Protein AF-A0A7V9PMT3-F1 (afdb_monomer_lite)

Sequence (140 aa):
GEARETLTSGTVLVGQFMYGIGRIVLAVAIALIALNAMRAGLLTRFLGILGVVVGLLWVLPFDQFALIRGVWFVALGLLFLHRFPRTAPPAWASGQAEPWPTRQELREGRTGRQADPQPDGPDAPEPEPAGTSRRRRGRP

pLDDT: mean 73.62, std 16.09, range [34.19, 96.25]

Foldseek 3Di:
DVVVVVVVVVVVVVVVVVQLVVLLVQLVVQLVVLVVCLQQQQDDPVLSVLSNVLSVVSNDPDPVCVVSVVVSVVCVVCLVVVVNPDDRRVCVVVVGRPGDDDPVSVVVVVVVVVVPPPPPDDDDDDDDDDDDDDDDDDDD

Structure (mmCIF, N/CA/C/O backbone):
data_AF-A0A7V9PMT3-F1
#
_entry.id   AF-A0A7V9PMT3-F1
#
loop_
_atom_site.group_PDB
_atom_site.id
_atom_site.type_symbol
_atom_site.label_atom_id
_atom_site.label_alt_id
_atom_site.label_comp_id
_atom_site.label_asym_id
_atom_site.label_entity_id
_atom_site.label_seq_id
_atom_site.pdbx_PDB_ins_code
_atom_site.Cartn_x
_atom_site.Cartn_y
_atom_site.Cartn_z
_atom_site.occupancy
_atom_site.B_iso_or_equiv
_atom_site.auth_seq_id
_atom_site.auth_comp_id
_atom_site.auth_asym_id
_atom_site.auth_atom_id
_atom_site.pdbx_PDB_model_num
ATOM 1 N N . GLY A 1 1 ? 24.106 -0.678 -39.647 1.00 61.31 1 GLY A N 1
ATOM 2 C CA . GLY A 1 1 ? 23.753 -1.649 -38.593 1.00 61.31 1 GLY A CA 1
ATOM 3 C C . GLY A 1 1 ? 23.803 -1.008 -37.224 1.00 61.31 1 GLY A C 1
ATOM 4 O O . GLY A 1 1 ? 22.804 -1.030 -36.527 1.00 61.31 1 GLY A O 1
ATOM 5 N N . GLU A 1 2 ? 24.914 -0.353 -36.895 1.00 67.81 2 GLU A N 1
ATOM 6 C CA . GLU A 1 2 ? 25.258 0.089 -35.533 1.00 67.81 2 GLU A CA 1
ATOM 7 C C . GLU A 1 2 ? 24.398 1.235 -34.971 1.00 67.81 2 GLU A C 1
ATOM 9 O O . GLU A 1 2 ? 24.048 1.223 -33.797 1.00 67.81 2 GLU A O 1
ATOM 14 N N . ALA A 1 3 ? 23.974 2.199 -35.801 1.00 69.75 3 ALA A N 1
ATOM 15 C CA . ALA A 1 3 ? 23.168 3.337 -35.333 1.00 69.75 3 ALA A CA 1
ATOM 16 C C . ALA A 1 3 ? 21.781 2.940 -34.787 1.00 69.75 3 ALA A C 1
ATOM 18 O O . ALA A 1 3 ? 21.212 3.648 -33.962 1.00 69.75 3 ALA A O 1
ATOM 19 N N . ARG A 1 4 ? 21.212 1.813 -35.240 1.00 69.94 4 ARG A N 1
ATOM 20 C CA . ARG A 1 4 ? 19.947 1.289 -34.693 1.00 69.94 4 ARG A CA 1
ATOM 21 C C . ARG A 1 4 ? 20.170 0.583 -33.359 1.00 69.94 4 ARG A C 1
ATOM 23 O O . ARG A 1 4 ? 19.342 0.695 -32.467 1.00 69.94 4 ARG A O 1
ATOM 30 N N . GLU A 1 5 ? 21.303 -0.090 -33.218 1.00 72.38 5 GLU A N 1
ATOM 31 C CA . GLU A 1 5 ? 21.669 -0.867 -32.037 1.00 72.38 5 GLU A CA 1
ATOM 32 C C . GLU A 1 5 ? 21.966 0.035 -30.828 1.00 72.38 5 GLU A C 1
ATOM 34 O O . GLU A 1 5 ? 21.516 -0.245 -29.715 1.00 72.38 5 GLU A O 1
ATOM 39 N N . THR A 1 6 ? 22.617 1.182 -31.051 1.00 71.56 6 THR A N 1
ATOM 40 C CA . THR A 1 6 ? 22.844 2.199 -30.009 1.00 71.56 6 THR A CA 1
ATOM 41 C C . THR A 1 6 ? 21.543 2.848 -29.535 1.00 71.56 6 THR A C 1
ATOM 43 O O . THR A 1 6 ? 21.364 3.058 -28.334 1.00 71.56 6 THR A O 1
ATOM 46 N N . LEU A 1 7 ? 20.597 3.100 -30.446 1.00 75.06 7 LEU A N 1
ATOM 47 C CA . LEU A 1 7 ? 19.265 3.605 -30.102 1.00 75.06 7 LEU A CA 1
ATOM 48 C C . LEU A 1 7 ? 18.448 2.573 -29.314 1.00 75.06 7 LEU A C 1
ATOM 50 O O . LEU A 1 7 ? 17.810 2.932 -28.323 1.00 75.06 7 LEU A O 1
ATOM 54 N N . THR A 1 8 ? 18.479 1.294 -29.704 1.00 80.38 8 THR A N 1
ATOM 55 C CA . THR A 1 8 ? 17.783 0.222 -28.975 1.00 80.38 8 THR A CA 1
ATOM 56 C C . THR A 1 8 ? 18.376 0.025 -27.581 1.00 80.38 8 THR A C 1
ATOM 58 O O . THR A 1 8 ? 17.622 -0.011 -26.612 1.00 80.38 8 THR A O 1
ATOM 61 N N . SER A 1 9 ? 19.706 -0.010 -27.455 1.00 79.94 9 SER A N 1
ATOM 62 C CA . SER A 1 9 ? 20.397 -0.125 -26.164 1.00 79.94 9 SER A CA 1
ATOM 63 C C . SER A 1 9 ? 20.076 1.052 -25.232 1.00 79.94 9 SER A C 1
ATOM 65 O O . SER A 1 9 ? 19.671 0.848 -24.085 1.00 79.94 9 SER A O 1
ATOM 67 N N . GLY A 1 10 ? 20.137 2.287 -25.747 1.00 83.50 10 GLY A N 1
ATOM 68 C CA . GLY A 1 10 ? 19.765 3.484 -24.988 1.00 83.50 10 GLY A CA 1
ATOM 69 C C . GLY A 1 10 ? 18.296 3.485 -24.551 1.00 83.50 10 GLY A C 1
ATOM 70 O O . GLY A 1 10 ? 17.991 3.799 -23.402 1.00 83.50 10 GLY A O 1
ATOM 71 N N . THR A 1 11 ? 17.384 3.064 -25.431 1.00 87.56 11 THR A N 1
ATOM 72 C CA . THR A 1 11 ? 15.944 2.976 -25.125 1.00 87.56 11 THR A CA 1
ATOM 73 C C . THR A 1 11 ? 15.656 1.920 -24.058 1.00 87.56 11 THR A C 1
ATOM 75 O O . THR A 1 11 ? 14.880 2.173 -23.136 1.00 87.56 11 THR A O 1
ATOM 78 N N . VAL A 1 12 ? 16.304 0.753 -24.137 1.00 90.25 12 VAL A N 1
ATOM 79 C CA . VAL A 1 12 ? 16.168 -0.316 -23.134 1.00 90.25 12 VAL A CA 1
ATOM 80 C C . VAL A 1 12 ? 16.681 0.153 -21.774 1.00 90.25 12 VAL A C 1
ATOM 82 O O . VAL A 1 12 ? 16.005 -0.053 -20.766 1.00 90.25 12 VAL A O 1
ATOM 85 N N . LEU A 1 13 ? 17.821 0.847 -21.741 1.00 89.06 13 LEU A N 1
ATOM 86 C CA . LEU A 1 13 ? 18.389 1.379 -20.504 1.00 89.06 13 LEU A CA 1
ATOM 87 C C . LEU A 1 13 ? 17.458 2.408 -19.845 1.00 89.06 13 LEU A C 1
ATOM 89 O O . LEU A 1 13 ? 17.171 2.309 -18.650 1.00 89.06 13 LEU A O 1
ATOM 93 N N . VAL A 1 14 ? 16.931 3.360 -20.625 1.00 91.00 14 VAL A N 1
ATOM 94 C CA . VAL A 1 14 ? 15.945 4.341 -20.138 1.00 91.00 14 VAL A CA 1
ATOM 95 C C . VAL A 1 14 ? 14.688 3.636 -19.627 1.00 91.00 14 VAL A C 1
ATOM 97 O O . VAL A 1 14 ? 14.200 3.962 -18.544 1.00 91.00 14 VAL A O 1
ATOM 100 N N . GLY A 1 15 ? 14.194 2.633 -20.358 1.00 93.25 15 GLY A N 1
ATOM 101 C CA . GLY A 1 15 ? 13.045 1.826 -19.952 1.00 93.25 15 GLY A CA 1
ATOM 102 C C . GLY A 1 15 ? 13.271 1.100 -18.625 1.00 93.25 15 GLY A C 1
ATOM 103 O O . GLY A 1 15 ? 12.393 1.109 -17.763 1.00 93.25 15 GLY A O 1
ATOM 104 N N . GLN A 1 16 ? 14.461 0.538 -18.413 1.00 91.69 16 GLN A N 1
ATOM 105 C CA . GLN A 1 16 ? 14.813 -0.151 -17.173 1.00 91.69 16 GLN A CA 1
ATOM 106 C C . GLN A 1 16 ? 14.854 0.801 -15.970 1.00 91.69 16 GLN A C 1
ATOM 108 O O . GLN A 1 16 ? 14.317 0.469 -14.909 1.00 91.69 16 GLN A O 1
ATOM 113 N N . PHE A 1 17 ? 15.433 1.994 -16.126 1.00 92.19 17 PHE A N 1
ATOM 114 C CA . PHE A 1 17 ? 15.426 3.005 -15.065 1.00 92.19 17 PHE A CA 1
ATOM 115 C C . PHE A 1 17 ? 14.016 3.514 -14.770 1.00 92.19 17 PHE A C 1
ATOM 117 O O . PHE A 1 17 ? 13.623 3.579 -13.605 1.00 92.19 17 PHE A O 1
ATOM 124 N N . MET A 1 18 ? 13.235 3.809 -15.811 1.00 94.31 18 MET A N 1
ATOM 125 C CA . MET A 1 18 ? 11.846 4.246 -15.672 1.00 94.31 18 MET A CA 1
ATOM 126 C C . MET A 1 18 ? 11.007 3.194 -14.940 1.00 94.31 18 MET A C 1
ATOM 128 O O . MET A 1 18 ? 10.260 3.519 -14.019 1.00 94.31 18 MET A O 1
ATOM 132 N N . TYR A 1 19 ? 11.176 1.920 -15.301 1.00 91.75 19 TYR A N 1
ATOM 133 C CA . TYR A 1 19 ? 10.510 0.804 -14.641 1.00 91.75 19 TYR A CA 1
ATOM 134 C C . TYR A 1 19 ? 10.922 0.682 -13.168 1.00 91.75 19 TYR A C 1
ATOM 136 O O . TYR A 1 19 ? 10.064 0.549 -12.294 1.00 91.75 19 TYR A O 1
ATOM 144 N N . GLY A 1 20 ? 12.221 0.777 -12.868 1.00 91.19 20 GLY A N 1
ATOM 145 C CA . GLY A 1 20 ? 12.733 0.730 -11.497 1.00 91.19 20 GLY A CA 1
ATOM 146 C C . GLY A 1 20 ? 12.183 1.857 -10.618 1.00 91.19 20 GLY A C 1
ATOM 147 O O . GLY A 1 20 ? 11.655 1.596 -9.536 1.00 91.19 20 GLY A O 1
ATOM 148 N N . ILE A 1 21 ? 12.238 3.098 -11.106 1.00 94.75 21 ILE A N 1
ATOM 149 C CA . ILE A 1 21 ? 11.701 4.273 -10.404 1.00 94.75 21 ILE A CA 1
ATOM 150 C C . ILE A 1 21 ? 10.189 4.136 -10.225 1.00 94.75 21 ILE A C 1
ATOM 152 O O . ILE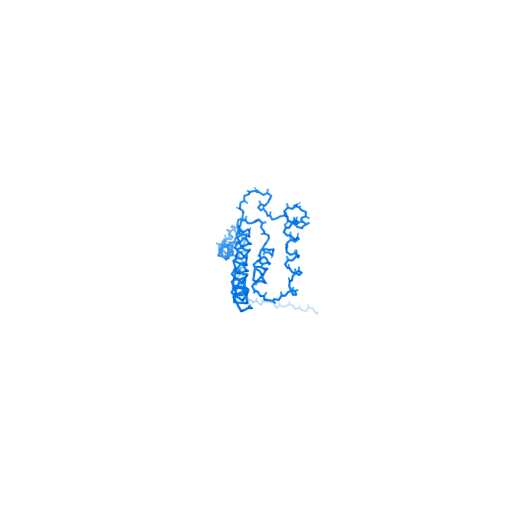 A 1 21 ? 9.684 4.326 -9.119 1.00 94.75 21 ILE A O 1
ATOM 156 N N . GLY A 1 22 ? 9.471 3.741 -11.280 1.00 93.88 22 GLY A N 1
ATOM 157 C CA . GLY A 1 22 ? 8.025 3.539 -11.240 1.00 93.88 22 GLY A CA 1
ATOM 158 C C . GLY A 1 22 ? 7.604 2.547 -10.156 1.00 93.88 22 GLY A C 1
ATOM 159 O O . GLY A 1 22 ? 6.658 2.813 -9.417 1.00 93.88 22 GLY A O 1
ATOM 160 N N . ARG A 1 23 ? 8.347 1.447 -9.983 1.00 93.06 23 ARG A N 1
ATOM 161 C CA . ARG A 1 23 ? 8.089 0.467 -8.915 1.00 93.06 23 ARG A CA 1
ATOM 162 C C . ARG A 1 23 ? 8.286 1.043 -7.519 1.00 93.06 23 ARG A C 1
ATOM 164 O O . ARG A 1 23 ? 7.480 0.758 -6.639 1.00 93.06 23 ARG A O 1
ATOM 171 N N . ILE A 1 24 ? 9.329 1.844 -7.311 1.00 93.62 24 ILE A N 1
ATOM 172 C CA . ILE A 1 24 ? 9.599 2.482 -6.015 1.00 93.62 24 ILE A CA 1
ATOM 173 C C . ILE A 1 24 ? 8.512 3.510 -5.696 1.00 93.62 24 ILE A C 1
ATOM 175 O O . ILE A 1 24 ? 7.958 3.499 -4.598 1.00 93.62 24 ILE A O 1
ATOM 179 N N . VAL A 1 25 ? 8.163 4.360 -6.663 1.00 96.25 25 VAL A N 1
ATOM 180 C CA . VAL A 1 25 ? 7.093 5.354 -6.506 1.00 96.25 25 VAL A CA 1
ATOM 181 C C . VAL A 1 25 ? 5.768 4.663 -6.191 1.00 96.25 25 VAL A C 1
ATOM 183 O O . VAL A 1 25 ? 5.088 5.048 -5.241 1.00 96.25 25 VAL A O 1
ATOM 186 N N . LEU A 1 26 ? 5.430 3.601 -6.925 1.00 94.19 26 LEU A N 1
ATOM 187 C CA . LEU A 1 26 ? 4.216 2.822 -6.692 1.00 94.19 26 LEU A CA 1
ATOM 188 C C . LEU A 1 26 ? 4.212 2.165 -5.304 1.00 94.19 26 LEU A C 1
ATOM 190 O O . LEU A 1 26 ? 3.207 2.227 -4.598 1.00 94.19 26 LEU A O 1
ATOM 194 N N . ALA A 1 27 ? 5.335 1.580 -4.887 1.00 93.62 27 ALA A N 1
ATOM 195 C CA . ALA A 1 27 ? 5.494 0.976 -3.568 1.00 93.62 27 ALA A CA 1
ATOM 196 C C . ALA A 1 27 ? 5.231 1.979 -2.439 1.00 93.62 27 ALA A C 1
ATOM 198 O O . ALA A 1 27 ? 4.447 1.706 -1.526 1.00 93.62 27 ALA A O 1
ATOM 199 N N . VAL A 1 28 ? 5.860 3.154 -2.527 1.00 94.69 28 VAL A N 1
ATOM 200 C CA . VAL A 1 28 ? 5.695 4.237 -1.552 1.00 94.69 28 VAL A CA 1
ATOM 201 C C . VAL A 1 28 ? 4.260 4.757 -1.565 1.00 94.69 28 VAL A C 1
ATOM 203 O O . VAL A 1 28 ? 3.666 4.908 -0.500 1.00 94.69 28 VAL A O 1
ATOM 206 N N . ALA A 1 29 ? 3.670 4.970 -2.743 1.00 95.44 29 ALA A N 1
ATOM 207 C CA . ALA A 1 29 ? 2.289 5.424 -2.869 1.00 95.44 29 ALA A CA 1
ATOM 208 C C . ALA A 1 29 ? 1.309 4.451 -2.194 1.00 95.44 29 ALA A C 1
ATOM 210 O O . ALA A 1 29 ? 0.501 4.875 -1.369 1.00 95.44 29 ALA A O 1
ATOM 211 N N . ILE A 1 30 ? 1.421 3.146 -2.468 1.00 93.25 30 ILE A N 1
ATOM 212 C CA . ILE A 1 30 ? 0.575 2.116 -1.842 1.00 93.25 30 ILE A CA 1
ATOM 213 C C . ILE A 1 30 ? 0.746 2.125 -0.319 1.00 93.25 30 ILE A C 1
ATOM 215 O O . ILE A 1 30 ? -0.248 2.106 0.409 1.00 93.25 30 ILE A O 1
ATOM 219 N N . ALA A 1 31 ? 1.985 2.194 0.177 1.00 90.88 31 ALA A N 1
ATOM 220 C CA . ALA A 1 31 ? 2.255 2.214 1.612 1.00 90.88 31 ALA A CA 1
ATOM 221 C C . ALA A 1 31 ? 1.662 3.457 2.295 1.00 90.88 31 ALA A C 1
ATOM 223 O O . ALA A 1 31 ? 1.027 3.341 3.346 1.00 90.88 31 ALA A O 1
ATOM 224 N N . LEU A 1 32 ? 1.818 4.636 1.686 1.00 91.62 32 LEU A N 1
ATOM 225 C CA . LEU A 1 32 ? 1.253 5.883 2.199 1.00 91.62 32 LEU A CA 1
ATOM 226 C C . LEU A 1 32 ? -0.276 5.860 2.178 1.00 91.62 32 LEU A C 1
ATOM 228 O O . LEU A 1 32 ? -0.895 6.271 3.158 1.00 91.62 32 LEU A O 1
ATOM 232 N N . ILE A 1 33 ? -0.896 5.352 1.113 1.00 90.88 33 ILE A N 1
ATOM 233 C CA . ILE A 1 33 ? -2.356 5.205 1.032 1.00 90.88 33 ILE A CA 1
ATOM 234 C C . ILE A 1 33 ? -2.849 4.265 2.133 1.00 90.88 33 ILE A C 1
ATOM 236 O O . ILE A 1 33 ? -3.759 4.623 2.877 1.00 90.88 33 ILE A O 1
ATOM 240 N N . ALA A 1 34 ? -2.223 3.096 2.289 1.00 87.19 34 ALA A N 1
ATOM 241 C CA . ALA A 1 34 ? -2.598 2.126 3.313 1.00 87.19 34 ALA A CA 1
ATOM 242 C C . ALA A 1 34 ? -2.462 2.710 4.728 1.00 87.19 34 ALA A C 1
ATOM 244 O O . ALA A 1 34 ? -3.348 2.524 5.565 1.00 87.19 34 ALA A O 1
ATOM 245 N N . LEU A 1 35 ? -1.387 3.460 4.990 1.00 86.62 35 LEU A N 1
ATOM 246 C CA . LEU A 1 35 ? -1.165 4.117 6.275 1.00 86.62 35 LEU A CA 1
ATOM 247 C C . LEU A 1 35 ? -2.204 5.207 6.555 1.00 86.62 35 LEU A C 1
ATOM 249 O O . LEU A 1 35 ? -2.774 5.236 7.644 1.00 86.62 35 LEU A O 1
ATOM 253 N N . ASN A 1 36 ? -2.481 6.077 5.584 1.00 85.56 36 ASN A N 1
ATOM 254 C CA . ASN A 1 36 ? -3.481 7.133 5.740 1.00 85.56 36 ASN A CA 1
ATOM 255 C C . ASN A 1 36 ? -4.898 6.558 5.884 1.00 85.56 36 ASN A C 1
ATOM 257 O O . ASN A 1 36 ? -5.649 7.007 6.746 1.00 85.56 36 ASN A O 1
ATOM 261 N N . ALA A 1 37 ? -5.239 5.509 5.134 1.00 83.56 37 ALA A N 1
ATOM 262 C CA . ALA A 1 37 ? -6.525 4.827 5.252 1.00 83.56 37 ALA A CA 1
ATOM 263 C C . ALA A 1 37 ? -6.700 4.137 6.617 1.00 83.56 37 ALA A C 1
ATOM 265 O O . ALA A 1 37 ? -7.786 4.185 7.192 1.00 83.56 37 ALA A O 1
ATOM 266 N N . MET A 1 38 ? -5.636 3.546 7.177 1.00 81.62 38 MET A N 1
ATOM 267 C CA . MET A 1 38 ? -5.654 3.038 8.556 1.00 81.62 38 MET A CA 1
ATOM 268 C C . MET A 1 38 ? -5.858 4.156 9.575 1.00 81.62 38 MET A C 1
ATOM 270 O O . MET A 1 38 ? -6.626 3.989 10.520 1.00 81.62 38 MET A O 1
ATOM 274 N N . ARG A 1 39 ? -5.171 5.292 9.396 1.00 79.69 39 ARG A N 1
ATOM 275 C CA . ARG A 1 39 ? -5.294 6.448 10.296 1.00 79.69 39 ARG A CA 1
ATOM 276 C C . ARG A 1 39 ? -6.681 7.078 10.251 1.00 79.69 39 ARG A C 1
ATOM 278 O O . ARG A 1 39 ? -7.128 7.563 11.275 1.00 79.69 39 ARG A O 1
ATOM 285 N N . ALA A 1 40 ? -7.354 7.042 9.107 1.00 77.81 40 ALA A N 1
ATOM 28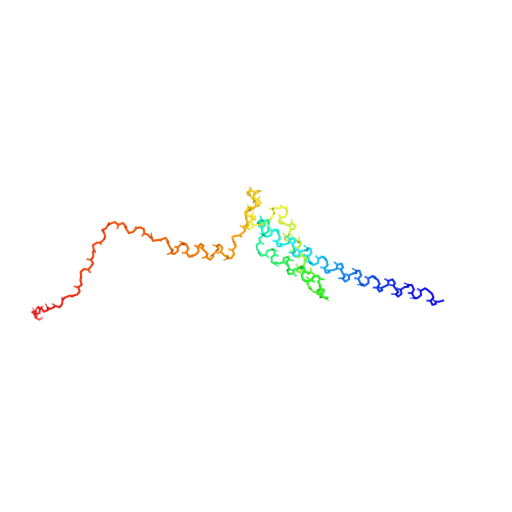6 C CA . ALA A 1 40 ? -8.734 7.498 8.970 1.00 77.81 40 ALA A CA 1
ATOM 287 C C . ALA A 1 40 ? -9.770 6.477 9.483 1.00 77.81 40 ALA A C 1
ATOM 289 O O . ALA A 1 40 ? -10.957 6.779 9.502 1.00 77.81 40 ALA A O 1
ATOM 290 N N . GLY A 1 41 ? -9.349 5.259 9.845 1.00 75.75 41 GLY A N 1
ATOM 291 C CA . GLY A 1 41 ? -10.258 4.177 10.231 1.00 75.75 41 GLY A CA 1
ATOM 292 C C . GLY A 1 41 ? -10.998 3.532 9.052 1.00 75.75 41 GLY A C 1
ATOM 293 O O . GLY A 1 41 ? -11.851 2.681 9.275 1.00 75.75 41 GLY A O 1
ATOM 294 N N . LEU A 1 42 ? -10.660 3.892 7.806 1.00 78.50 42 LEU A N 1
ATOM 295 C CA . LEU A 1 42 ? -11.239 3.336 6.574 1.00 78.50 42 LEU A CA 1
ATOM 296 C C . LEU A 1 42 ? -10.737 1.919 6.283 1.00 78.50 42 LEU A C 1
ATOM 298 O O . LEU A 1 42 ? -11.419 1.134 5.629 1.00 78.50 42 LEU A O 1
ATOM 302 N N . LEU A 1 43 ? -9.533 1.583 6.741 1.00 77.38 43 LEU A N 1
ATOM 303 C CA . LEU A 1 43 ? -8.956 0.249 6.607 1.00 77.38 43 LEU A CA 1
ATOM 304 C C . LEU A 1 43 ? -8.770 -0.386 7.982 1.00 77.38 43 LEU A C 1
ATOM 306 O O . LEU A 1 43 ? -8.317 0.265 8.923 1.00 77.38 43 LEU A O 1
ATOM 310 N N . THR A 1 44 ? -9.041 -1.689 8.090 1.00 77.25 44 THR A N 1
ATOM 311 C CA . THR A 1 44 ? -8.647 -2.438 9.289 1.00 77.25 44 THR A CA 1
ATOM 312 C C . THR A 1 44 ? -7.120 -2.434 9.422 1.00 77.25 44 THR A C 1
ATOM 314 O O . THR A 1 44 ? -6.391 -2.451 8.427 1.00 77.25 44 THR A O 1
ATOM 317 N N . ARG A 1 45 ? -6.612 -2.455 10.662 1.00 76.06 45 ARG A N 1
ATOM 318 C CA . ARG A 1 45 ? -5.162 -2.490 10.946 1.00 76.06 45 ARG A CA 1
ATOM 319 C C . ARG A 1 45 ? -4.441 -3.616 10.203 1.00 76.06 45 ARG A C 1
ATOM 321 O O . ARG A 1 45 ? -3.351 -3.410 9.685 1.00 76.06 45 ARG A O 1
ATOM 328 N N . PHE A 1 46 ? -5.060 -4.794 10.133 1.00 81.25 46 PHE A N 1
ATOM 329 C CA . PHE A 1 46 ? -4.508 -5.937 9.410 1.00 81.25 46 PHE A CA 1
ATOM 330 C C . PHE A 1 46 ? -4.376 -5.645 7.913 1.00 81.25 46 PHE A C 1
ATOM 332 O O . PHE A 1 46 ? -3.296 -5.806 7.349 1.00 81.25 46 PHE A O 1
ATOM 339 N N . LEU A 1 47 ? -5.450 -5.161 7.280 1.00 84.62 47 LEU A N 1
ATOM 340 C CA . LEU A 1 47 ? -5.465 -4.918 5.841 1.00 84.62 47 LEU A CA 1
ATOM 341 C C . LEU A 1 47 ? -4.519 -3.778 5.437 1.00 84.62 47 LEU A C 1
ATOM 343 O O . LEU A 1 47 ? -3.929 -3.825 4.359 1.00 84.62 47 LEU A O 1
ATOM 347 N N . GLY A 1 48 ? -4.322 -2.779 6.298 1.00 84.75 48 GLY A N 1
ATOM 348 C CA . GLY A 1 48 ? -3.386 -1.697 6.008 1.00 84.75 48 GLY A CA 1
ATOM 349 C C . GLY A 1 48 ? -1.921 -2.050 6.258 1.00 84.75 48 GLY A C 1
ATOM 350 O O . GLY A 1 48 ? -1.084 -1.686 5.437 1.00 84.75 48 GLY A O 1
ATOM 351 N N . ILE A 1 49 ? -1.588 -2.815 7.307 1.00 87.19 49 ILE A N 1
ATOM 352 C CA . ILE A 1 49 ? -0.228 -3.367 7.464 1.00 87.19 49 ILE A CA 1
ATOM 353 C C . ILE A 1 49 ? 0.093 -4.272 6.270 1.00 87.19 49 ILE A C 1
ATOM 355 O O . ILE A 1 49 ? 1.174 -4.168 5.692 1.00 87.19 49 ILE A O 1
ATOM 359 N N . LEU A 1 50 ? -0.870 -5.096 5.846 1.00 89.62 50 LEU A N 1
ATOM 360 C CA . LEU A 1 50 ? -0.733 -5.922 4.650 1.00 89.62 50 LEU A CA 1
ATOM 361 C C . LEU A 1 50 ? -0.520 -5.065 3.391 1.00 89.62 50 LEU A C 1
ATOM 363 O O . LEU A 1 50 ? 0.306 -5.422 2.560 1.00 89.62 50 LEU A O 1
ATOM 367 N N . GLY A 1 51 ? -1.172 -3.904 3.285 1.00 88.75 51 GLY A N 1
ATOM 368 C CA . GLY A 1 51 ? -0.954 -2.942 2.199 1.00 88.75 51 GLY A CA 1
ATOM 369 C C . GLY A 1 51 ? 0.458 -2.355 2.176 1.00 88.75 51 GLY A C 1
ATOM 370 O O . GLY A 1 51 ? 1.071 -2.275 1.115 1.00 88.75 51 GLY A O 1
ATOM 371 N N . VAL A 1 52 ? 1.027 -2.024 3.340 1.00 90.75 52 VAL A N 1
ATOM 372 C CA . VAL A 1 52 ? 2.433 -1.587 3.444 1.00 90.75 52 VAL A CA 1
ATOM 373 C C . VAL A 1 52 ? 3.385 -2.699 2.992 1.00 90.75 52 VAL A C 1
ATOM 375 O O . VAL A 1 52 ? 4.318 -2.440 2.231 1.00 90.75 52 VAL A O 1
ATOM 378 N N . VAL A 1 53 ? 3.125 -3.947 3.399 1.00 91.50 53 VAL A N 1
ATOM 379 C CA . VAL A 1 53 ? 3.905 -5.114 2.955 1.00 91.50 53 VAL A CA 1
ATOM 380 C C . VAL A 1 53 ? 3.778 -5.314 1.443 1.00 91.50 53 VAL A C 1
ATOM 382 O O . VAL A 1 53 ? 4.785 -5.514 0.773 1.00 91.50 53 VAL A O 1
ATOM 385 N N . VAL A 1 54 ? 2.573 -5.199 0.881 1.00 91.69 54 VAL A N 1
ATOM 386 C CA . VAL A 1 54 ? 2.334 -5.269 -0.570 1.00 91.69 54 VAL A CA 1
ATOM 387 C C . VAL A 1 54 ? 3.094 -4.173 -1.316 1.00 91.69 54 VAL A C 1
ATOM 389 O O . VAL A 1 54 ? 3.700 -4.465 -2.346 1.00 91.69 54 VAL A O 1
ATOM 392 N N . GLY A 1 55 ? 3.131 -2.950 -0.781 1.00 89.38 55 GLY A N 1
ATOM 393 C CA . GLY A 1 55 ? 3.972 -1.867 -1.292 1.00 89.38 55 GLY A CA 1
ATOM 394 C C . GLY A 1 55 ? 5.447 -2.267 -1.325 1.00 89.38 55 GLY A C 1
ATOM 395 O O . GLY A 1 55 ? 6.074 -2.219 -2.378 1.00 89.38 55 GLY A O 1
ATOM 396 N N . LEU A 1 56 ? 5.997 -2.771 -0.219 1.00 90.12 56 LEU A N 1
ATOM 397 C CA . LEU A 1 56 ? 7.394 -3.223 -0.173 1.00 90.12 56 LEU A CA 1
ATOM 398 C C . LEU A 1 56 ? 7.675 -4.359 -1.173 1.00 90.12 56 LEU A C 1
ATOM 400 O O . LEU A 1 56 ? 8.702 -4.360 -1.855 1.00 90.12 56 LEU A O 1
ATOM 404 N N . LEU A 1 57 ? 6.731 -5.288 -1.326 1.00 90.00 57 LEU A N 1
ATOM 405 C CA . LEU A 1 57 ? 6.820 -6.387 -2.285 1.00 90.00 57 LEU A CA 1
ATOM 406 C C . LEU A 1 57 ? 6.872 -5.912 -3.742 1.00 90.00 57 LEU A C 1
ATOM 408 O O . LEU A 1 57 ? 7.337 -6.675 -4.586 1.00 90.00 57 LEU A O 1
ATOM 412 N N . TRP A 1 58 ? 6.427 -4.695 -4.072 1.00 87.44 58 TRP A N 1
ATOM 413 C CA . TRP A 1 58 ? 6.611 -4.131 -5.414 1.00 87.44 58 TRP A CA 1
ATOM 414 C C . TRP A 1 58 ? 8.065 -3.779 -5.719 1.00 87.44 58 TRP A C 1
ATOM 416 O O . TRP A 1 58 ? 8.436 -3.804 -6.888 1.00 87.44 58 TRP A O 1
ATOM 426 N N . VAL A 1 59 ? 8.904 -3.512 -4.716 1.00 87.94 59 VAL A N 1
ATOM 427 C CA . VAL A 1 59 ? 10.337 -3.221 -4.910 1.00 87.94 59 VAL A CA 1
ATOM 428 C C . VAL A 1 59 ? 11.147 -4.509 -5.049 1.00 87.94 59 VAL A C 1
ATOM 430 O O . VAL A 1 59 ? 12.082 -4.578 -5.844 1.00 87.94 59 VAL A O 1
ATOM 433 N N . LEU A 1 60 ? 10.760 -5.563 -4.327 1.00 86.31 60 LEU A N 1
ATOM 434 C CA . LEU A 1 60 ? 11.468 -6.838 -4.368 1.00 86.31 60 LEU A CA 1
ATOM 435 C C . LEU A 1 60 ? 11.231 -7.561 -5.714 1.00 86.31 60 LEU A C 1
ATOM 437 O O . LEU A 1 60 ? 10.089 -7.656 -6.168 1.00 86.31 60 LEU A O 1
ATOM 441 N N . PRO A 1 61 ? 12.270 -8.111 -6.371 1.00 76.94 61 PRO A N 1
ATOM 442 C CA . PRO A 1 61 ? 12.169 -8.782 -7.674 1.00 76.94 61 PRO A CA 1
ATOM 443 C C . PRO A 1 61 ? 11.612 -10.217 -7.581 1.00 76.94 61 PRO A C 1
ATOM 445 O O . PRO A 1 61 ? 11.994 -11.091 -8.350 1.00 76.94 61 PRO A O 1
ATOM 448 N N . PHE A 1 62 ? 10.714 -10.478 -6.632 1.00 77.88 62 PHE A N 1
ATOM 449 C CA . PHE A 1 62 ? 10.136 -11.799 -6.414 1.00 77.88 62 PHE A CA 1
ATOM 450 C C . PHE A 1 62 ? 8.700 -11.837 -6.940 1.00 77.88 62 PHE A C 1
ATOM 452 O O . PHE A 1 62 ? 7.794 -11.196 -6.392 1.00 77.88 62 PHE A O 1
ATOM 459 N N . ASP A 1 63 ? 8.494 -12.603 -8.009 1.00 75.50 63 ASP A N 1
ATOM 460 C CA . ASP A 1 63 ? 7.179 -12.759 -8.635 1.00 75.50 63 ASP A CA 1
ATOM 461 C C . ASP A 1 63 ? 6.254 -13.708 -7.852 1.00 75.50 63 ASP A C 1
ATOM 463 O O . ASP A 1 63 ? 5.041 -13.529 -7.829 1.00 75.50 63 ASP A O 1
ATOM 467 N N . GLN A 1 64 ? 6.822 -14.629 -7.064 1.00 78.00 64 GLN A N 1
ATOM 468 C CA . GLN A 1 64 ? 6.080 -15.573 -6.209 1.00 78.00 64 GLN A CA 1
ATOM 469 C C . GLN A 1 64 ? 5.087 -14.911 -5.231 1.00 78.00 64 GLN A C 1
ATOM 471 O O . GLN A 1 64 ? 4.147 -15.546 -4.760 1.00 78.00 64 GLN A O 1
ATOM 476 N N . PHE A 1 65 ? 5.262 -13.621 -4.934 1.00 82.88 65 PHE A N 1
ATOM 477 C CA . PHE A 1 65 ? 4.366 -12.870 -4.055 1.00 82.88 65 PHE A CA 1
ATOM 478 C C . PHE A 1 65 ? 3.184 -12.215 -4.785 1.00 82.88 65 PHE A C 1
ATOM 480 O O . PHE A 1 65 ? 2.395 -11.515 -4.147 1.00 82.88 65 PHE A O 1
ATOM 487 N N . ALA A 1 66 ? 3.014 -12.447 -6.093 1.00 84.94 66 ALA A N 1
ATOM 488 C CA . ALA A 1 66 ? 1.879 -11.944 -6.868 1.00 84.94 66 ALA A CA 1
ATOM 489 C C . ALA A 1 66 ? 0.526 -12.374 -6.277 1.00 84.94 66 ALA A C 1
ATOM 491 O O . ALA A 1 66 ? -0.401 -11.566 -6.239 1.00 84.94 66 ALA A O 1
ATOM 492 N N . LEU A 1 67 ? 0.438 -13.588 -5.717 1.00 89.06 67 LEU A N 1
ATOM 493 C CA . LEU A 1 67 ? -0.757 -14.062 -5.009 1.00 89.06 67 LEU A CA 1
ATOM 494 C C . LEU A 1 67 ? -1.104 -13.180 -3.804 1.00 89.06 67 LEU A C 1
ATOM 496 O O . LEU A 1 67 ? -2.261 -12.815 -3.631 1.00 89.06 67 LEU A O 1
ATOM 500 N N . ILE A 1 68 ? -0.111 -12.783 -3.001 1.00 89.25 68 ILE A N 1
ATOM 501 C CA . ILE A 1 68 ? -0.322 -11.916 -1.831 1.00 89.25 68 ILE A CA 1
ATOM 502 C C . ILE A 1 68 ? -0.816 -10.535 -2.278 1.00 89.25 68 ILE A C 1
ATOM 504 O O . ILE A 1 68 ? -1.767 -10.008 -1.699 1.00 89.25 68 ILE A O 1
ATOM 508 N N . ARG A 1 69 ? -0.220 -9.973 -3.343 1.00 89.00 69 ARG A N 1
ATOM 509 C CA . ARG A 1 69 ? -0.675 -8.705 -3.943 1.00 89.00 69 ARG A CA 1
ATOM 510 C C . ARG A 1 69 ? -2.129 -8.827 -4.416 1.00 89.00 69 ARG A C 1
ATOM 512 O O . ARG A 1 69 ? -2.954 -7.983 -4.077 1.00 89.00 69 ARG A O 1
ATOM 519 N N . GLY A 1 70 ? -2.454 -9.897 -5.143 1.00 89.12 70 GLY A N 1
ATOM 520 C CA . GLY A 1 70 ? -3.792 -10.160 -5.676 1.00 89.12 70 GLY A CA 1
ATOM 521 C C . GLY A 1 70 ? -4.848 -10.341 -4.586 1.00 89.12 70 GLY A C 1
ATOM 522 O O . GLY A 1 70 ? -5.883 -9.683 -4.628 1.00 89.12 70 GLY A O 1
ATOM 523 N N . VAL A 1 71 ? -4.569 -11.159 -3.568 1.00 89.00 71 VAL A N 1
ATOM 524 C CA . VAL A 1 71 ? -5.466 -11.351 -2.415 1.00 89.00 71 VAL A CA 1
ATOM 525 C C . VAL A 1 71 ? -5.720 -10.029 -1.695 1.00 89.00 71 VAL A C 1
ATOM 527 O O . VAL A 1 71 ? -6.856 -9.759 -1.312 1.00 89.00 71 VAL A O 1
ATOM 530 N N . TRP A 1 72 ? -4.700 -9.179 -1.550 1.00 89.75 72 TRP A N 1
ATOM 531 C CA . TRP A 1 72 ? -4.875 -7.855 -0.958 1.00 89.75 72 TRP A CA 1
ATOM 532 C C . TRP A 1 72 ? -5.791 -6.955 -1.798 1.00 89.75 72 TRP A C 1
ATOM 534 O O . TRP A 1 72 ? -6.707 -6.350 -1.245 1.00 89.75 72 TRP A O 1
ATOM 544 N N . PHE A 1 73 ? -5.617 -6.916 -3.124 1.00 90.94 73 PHE A N 1
ATOM 545 C CA . PHE A 1 73 ? -6.513 -6.164 -4.012 1.00 90.94 73 PHE A CA 1
ATOM 546 C C . PHE A 1 73 ? -7.946 -6.702 -4.000 1.00 90.94 73 PHE A C 1
ATOM 548 O O . PHE A 1 73 ? -8.889 -5.915 -3.982 1.00 90.94 73 PHE A O 1
ATOM 555 N N . VAL A 1 74 ? -8.131 -8.024 -3.959 1.00 89.31 74 VAL A N 1
ATOM 556 C CA . VAL A 1 74 ? -9.460 -8.640 -3.829 1.00 89.31 74 VAL A CA 1
ATOM 557 C C . VAL A 1 74 ? -10.090 -8.267 -2.491 1.00 89.31 74 VAL A C 1
ATOM 559 O O . VAL A 1 74 ? -11.250 -7.864 -2.456 1.00 89.31 74 VAL A O 1
ATOM 562 N N . ALA A 1 75 ? -9.335 -8.340 -1.393 1.00 85.38 75 ALA A N 1
ATOM 563 C CA . ALA A 1 75 ? -9.817 -7.931 -0.079 1.00 85.38 75 ALA A CA 1
ATOM 564 C C . ALA A 1 75 ? -10.208 -6.4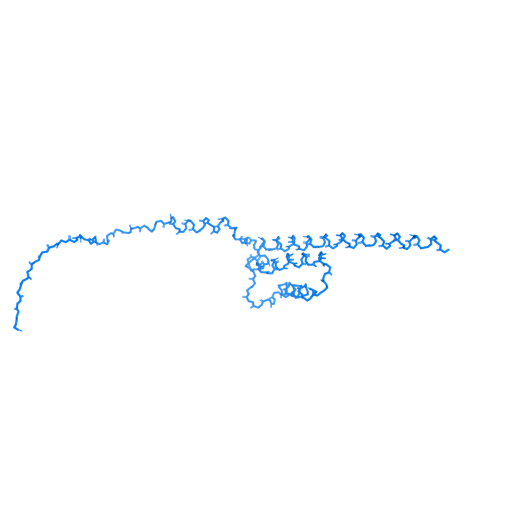45 -0.055 1.00 85.38 75 ALA A C 1
ATOM 566 O O . ALA A 1 75 ? -11.245 -6.097 0.509 1.00 85.38 75 ALA A O 1
ATOM 567 N N . LEU A 1 76 ? -9.424 -5.588 -0.714 1.00 85.62 76 LEU A N 1
ATOM 568 C CA . LEU A 1 76 ? -9.723 -4.168 -0.877 1.00 85.62 76 LEU A CA 1
ATOM 569 C C . LEU A 1 76 ? -10.994 -3.947 -1.717 1.00 85.62 76 LEU A C 1
ATOM 571 O O . LEU A 1 76 ? -11.858 -3.167 -1.329 1.00 85.62 7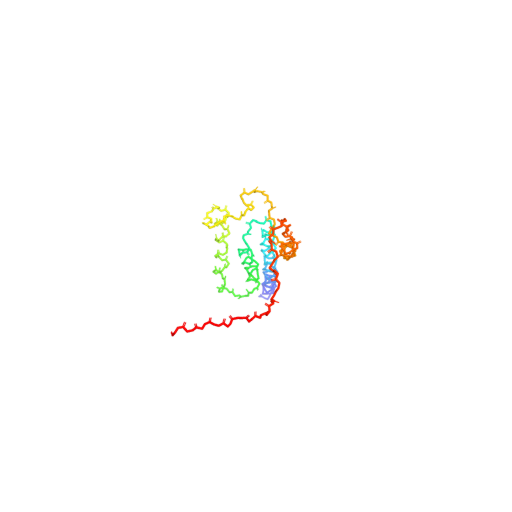6 LEU A O 1
ATOM 575 N N . GLY A 1 77 ? -11.155 -4.675 -2.823 1.00 84.81 77 GLY A N 1
ATOM 576 C CA . GLY A 1 77 ? -12.358 -4.627 -3.657 1.00 84.81 77 GLY A CA 1
ATOM 577 C C . GLY A 1 77 ? -13.612 -5.082 -2.910 1.00 84.81 77 GLY A C 1
ATOM 578 O O . GLY A 1 77 ? -14.641 -4.414 -2.966 1.00 84.81 77 GLY A O 1
ATOM 579 N N . LEU A 1 78 ? -13.520 -6.172 -2.142 1.00 84.88 78 LEU A N 1
ATOM 580 C CA . LEU A 1 78 ? -14.609 -6.655 -1.287 1.00 84.88 78 LEU A CA 1
ATOM 581 C C . LEU A 1 78 ? -14.966 -5.656 -0.182 1.00 84.88 78 LEU A C 1
ATOM 583 O O . LEU A 1 78 ? -16.142 -5.534 0.168 1.00 84.88 78 LEU A O 1
ATOM 587 N N . LEU A 1 79 ? -13.969 -4.949 0.357 1.00 82.50 79 LEU A N 1
ATOM 588 C CA . LEU A 1 79 ? -14.182 -3.880 1.327 1.00 82.50 79 LEU A CA 1
ATOM 589 C C . LEU A 1 79 ? -14.945 -2.710 0.695 1.00 82.50 79 LEU A C 1
ATOM 591 O O . LEU A 1 79 ? -15.941 -2.271 1.262 1.00 82.50 79 LEU A O 1
ATOM 595 N N . PHE A 1 80 ? -14.537 -2.256 -0.494 1.00 80.75 80 PHE A N 1
ATOM 596 C CA . PHE A 1 80 ? -15.234 -1.188 -1.218 1.00 80.75 80 PHE A CA 1
ATOM 597 C C . PHE A 1 80 ? -16.660 -1.570 -1.629 1.00 80.75 80 PHE A C 1
ATOM 599 O O . PHE A 1 80 ? -17.547 -0.724 -1.611 1.00 80.75 80 PHE A O 1
ATOM 606 N N . LEU A 1 81 ? -16.907 -2.846 -1.932 1.00 83.50 81 LEU A N 1
ATOM 607 C CA . LEU A 1 81 ? -18.250 -3.375 -2.194 1.00 83.50 81 LEU A CA 1
ATOM 608 C C . LEU A 1 81 ? -19.092 -3.585 -0.926 1.00 83.50 81 LEU A C 1
ATOM 610 O O . LEU A 1 81 ? -20.195 -4.121 -1.015 1.00 83.50 81 LEU A O 1
ATOM 614 N N . HIS A 1 82 ? -18.567 -3.230 0.253 1.00 71.31 82 HIS A N 1
ATOM 615 C CA . HIS A 1 82 ? -19.199 -3.447 1.556 1.00 71.31 82 HIS A CA 1
ATOM 616 C C . HIS A 1 82 ? -19.589 -4.913 1.824 1.00 71.31 82 HIS A C 1
ATOM 618 O O . HIS A 1 82 ? -20.413 -5.219 2.684 1.00 71.31 82 HIS A O 1
ATOM 624 N N . ARG A 1 83 ? -18.979 -5.850 1.089 1.00 74.19 83 ARG A N 1
ATOM 625 C CA . ARG A 1 83 ? -19.280 -7.287 1.135 1.00 74.19 83 ARG A CA 1
ATOM 626 C C . ARG A 1 83 ? -18.360 -8.032 2.102 1.00 74.19 83 ARG A C 1
ATOM 628 O O . ARG A 1 83 ? -18.352 -9.262 2.132 1.00 74.19 83 ARG A O 1
ATOM 635 N N . PHE A 1 84 ? -17.569 -7.293 2.880 1.00 68.06 84 PHE A N 1
ATOM 636 C CA . PHE A 1 84 ? -16.626 -7.852 3.835 1.00 68.06 84 PHE A CA 1
ATOM 637 C C . PHE A 1 84 ? -17.378 -8.411 5.061 1.00 68.06 84 PHE A C 1
ATOM 639 O O . PHE A 1 84 ? -18.032 -7.656 5.777 1.00 68.06 84 PHE A O 1
ATOM 646 N N . PRO A 1 85 ? -17.300 -9.724 5.335 1.00 56.06 85 PRO A N 1
ATOM 647 C CA . PRO A 1 85 ? -18.305 -10.418 6.143 1.00 56.06 85 PRO A CA 1
ATOM 648 C C . PRO A 1 85 ? -18.185 -10.251 7.663 1.00 56.06 85 PRO A C 1
ATOM 650 O O . PRO A 1 85 ? -19.051 -10.755 8.371 1.00 56.06 85 PRO A O 1
ATOM 653 N N . ARG A 1 86 ? -17.118 -9.636 8.202 1.00 60.72 86 ARG A N 1
ATOM 654 C CA . ARG A 1 86 ? -16.799 -9.798 9.637 1.00 60.72 86 ARG A CA 1
ATOM 655 C C . ARG A 1 86 ? -16.770 -8.559 10.518 1.00 60.72 86 ARG A C 1
ATOM 657 O O . ARG A 1 86 ? -16.807 -8.756 11.722 1.00 60.72 86 ARG A O 1
ATOM 664 N N . THR A 1 87 ? -16.762 -7.358 9.949 1.00 58.75 87 THR A N 1
ATOM 665 C CA . THR A 1 87 ? -17.001 -6.059 10.608 1.00 58.75 87 THR A CA 1
ATOM 666 C C . THR A 1 87 ? -16.514 -4.987 9.642 1.00 58.75 87 THR A C 1
ATOM 668 O O . THR A 1 87 ? -15.320 -4.907 9.348 1.00 58.75 87 THR A O 1
ATOM 671 N N . ALA A 1 88 ? -17.423 -4.178 9.098 1.00 62.59 88 ALA A N 1
ATOM 672 C CA . ALA A 1 88 ? -16.999 -2.973 8.399 1.00 62.59 88 ALA A CA 1
ATOM 673 C C . ALA A 1 88 ? -16.219 -2.092 9.399 1.00 62.59 88 ALA A C 1
ATOM 675 O O . ALA A 1 88 ? -16.621 -2.009 10.565 1.00 62.59 88 ALA A O 1
ATOM 676 N N . PRO A 1 89 ? -15.086 -1.486 9.003 1.00 64.31 89 PRO A N 1
ATOM 677 C CA . PRO A 1 89 ? -14.355 -0.583 9.882 1.00 64.31 89 PRO A CA 1
ATOM 678 C C . PRO A 1 89 ? -15.282 0.541 10.377 1.00 64.31 89 PRO A C 1
ATOM 680 O O . PRO A 1 89 ? -16.110 1.013 9.597 1.00 64.31 89 PRO A O 1
ATOM 683 N N . PRO A 1 90 ? -15.158 0.982 11.639 1.00 64.12 90 PRO A N 1
ATOM 684 C CA . PRO A 1 90 ? -16.124 1.882 12.276 1.00 64.12 90 PRO A CA 1
ATOM 685 C C . PRO A 1 90 ? -16.325 3.200 11.514 1.00 64.12 90 PRO A C 1
ATOM 687 O O . PRO A 1 90 ? -17.454 3.674 11.411 1.00 64.12 90 PRO A O 1
ATOM 690 N N . ALA A 1 91 ? -15.278 3.714 10.857 1.00 70.19 91 ALA A N 1
ATOM 691 C CA . ALA A 1 91 ? -15.357 4.927 10.040 1.00 70.19 91 ALA A CA 1
ATOM 692 C C . ALA A 1 91 ? -16.278 4.795 8.811 1.00 70.19 91 ALA A C 1
ATOM 694 O O . ALA A 1 91 ? -16.811 5.793 8.333 1.00 70.19 91 ALA A O 1
ATOM 695 N N . TRP A 1 92 ? -16.503 3.579 8.294 1.00 67.56 92 TRP A N 1
ATOM 696 C CA . TRP A 1 92 ? -17.471 3.361 7.213 1.00 67.56 92 TRP A CA 1
ATOM 697 C C . TRP A 1 92 ? -18.922 3.453 7.692 1.00 67.56 92 TRP A C 1
ATOM 699 O O . TRP A 1 92 ? -19.797 3.766 6.890 1.00 67.56 92 TRP A O 1
ATOM 709 N N . ALA A 1 93 ? -19.177 3.174 8.973 1.00 65.81 93 ALA A N 1
ATOM 710 C CA . ALA A 1 93 ? -20.509 3.255 9.563 1.00 65.81 93 ALA A CA 1
ATOM 711 C C . ALA A 1 93 ? -20.813 4.665 10.089 1.00 65.81 93 ALA A C 1
ATOM 713 O O . ALA A 1 93 ? -21.921 5.160 9.895 1.00 65.81 93 ALA A O 1
ATOM 714 N N . SER A 1 94 ? -19.840 5.322 10.730 1.00 64.94 94 SER A N 1
ATOM 715 C CA . SER A 1 94 ? -20.019 6.672 11.275 1.00 64.94 94 SER A CA 1
ATOM 716 C C . SER A 1 94 ? -19.827 7.778 10.233 1.00 64.94 94 SER A C 1
ATOM 718 O O . SER A 1 94 ? -20.285 8.900 10.448 1.00 64.94 94 SER A O 1
ATOM 720 N N . GLY A 1 95 ? -19.142 7.500 9.114 1.00 63.75 95 GLY A N 1
ATOM 721 C CA . GLY A 1 95 ? -18.767 8.509 8.113 1.00 63.75 95 GLY A CA 1
ATOM 722 C C . GLY A 1 95 ? -17.806 9.577 8.650 1.00 63.75 95 GLY A C 1
ATOM 723 O O . GLY A 1 95 ? -17.470 10.525 7.943 1.00 63.75 95 GLY A O 1
ATOM 724 N N . GLN A 1 96 ? -17.366 9.428 9.898 1.00 62.47 96 GLN A N 1
ATOM 725 C CA . GLN A 1 96 ? -16.408 10.286 10.567 1.00 62.47 96 GLN A CA 1
ATOM 726 C C . GLN A 1 96 ? -15.087 9.539 10.659 1.00 62.47 96 GLN A C 1
ATOM 728 O O . GLN A 1 96 ? -15.047 8.321 10.847 1.00 62.47 96 GLN A O 1
ATOM 733 N N . ALA A 1 97 ? -13.986 10.275 10.525 1.00 64.81 97 ALA A N 1
ATOM 734 C CA . ALA A 1 97 ? -12.691 9.712 10.846 1.00 64.81 97 ALA A CA 1
ATOM 735 C C . ALA A 1 97 ? -12.693 9.393 12.345 1.00 64.81 97 ALA A C 1
ATOM 737 O O . ALA A 1 97 ? -12.699 10.304 13.167 1.00 64.81 97 ALA A O 1
ATOM 738 N N . GLU A 1 98 ? -12.698 8.106 12.684 1.00 66.94 98 GLU A N 1
ATOM 739 C CA . GLU A 1 98 ? -12.382 7.602 14.019 1.00 66.94 98 GLU A CA 1
ATOM 740 C C . GLU A 1 98 ? -10.954 7.063 13.958 1.00 66.94 98 GLU A C 1
ATOM 742 O O . GLU A 1 98 ? -10.735 5.897 13.597 1.00 66.94 98 GLU A O 1
ATOM 747 N N . PRO A 1 99 ? -9.945 7.917 14.222 1.00 65.12 99 PRO A N 1
ATOM 748 C CA . PRO A 1 99 ? -8.566 7.495 14.169 1.00 65.12 99 PRO A CA 1
ATOM 749 C C . PRO A 1 99 ? -8.355 6.452 15.246 1.00 65.12 99 PRO A C 1
ATOM 751 O O . PRO A 1 99 ? -8.748 6.629 16.398 1.00 65.12 99 PRO A O 1
ATOM 754 N N . TRP A 1 100 ? -7.725 5.344 14.876 1.00 61.97 100 TRP A N 1
ATOM 755 C CA . TRP A 1 100 ? -7.433 4.329 15.867 1.00 61.97 100 TRP A CA 1
ATOM 756 C C . TRP A 1 100 ? -6.517 4.921 16.960 1.00 61.97 100 TRP A C 1
ATOM 758 O O . TRP A 1 100 ? -5.481 5.491 16.599 1.00 61.97 100 TRP A O 1
ATOM 768 N N . PRO A 1 101 ? -6.817 4.725 18.263 1.00 63.16 101 PRO A N 1
ATOM 769 C CA . PRO A 1 101 ? -6.077 5.354 19.351 1.00 63.16 101 PRO A CA 1
ATOM 770 C C . PRO A 1 101 ? -4.573 5.086 19.263 1.00 63.16 101 PRO A C 1
ATOM 772 O O . PRO A 1 101 ? -4.105 3.950 19.063 1.00 63.16 101 PRO A O 1
ATOM 775 N N . THR A 1 102 ? -3.804 6.160 19.387 1.00 66.50 102 THR A N 1
ATOM 776 C CA . THR A 1 102 ? -2.350 6.166 19.262 1.00 66.50 102 THR A CA 1
ATOM 777 C C . THR A 1 102 ? -1.732 5.324 20.384 1.00 66.50 102 THR A C 1
ATOM 779 O O . THR A 1 102 ? -2.293 5.166 21.466 1.00 66.50 102 THR A O 1
ATOM 782 N N . ARG A 1 103 ? -0.541 4.743 20.168 1.00 60.12 103 ARG A N 1
ATOM 783 C CA . ARG A 1 103 ? 0.138 3.931 21.204 1.00 60.12 103 ARG A CA 1
ATOM 784 C C . ARG A 1 103 ? 0.370 4.696 22.519 1.00 60.12 103 ARG A C 1
ATOM 786 O O . ARG A 1 103 ? 0.485 4.045 23.552 1.00 60.12 103 ARG A O 1
ATOM 793 N N . GLN A 1 104 ? 0.456 6.027 22.466 1.00 61.81 104 GLN A N 1
ATOM 794 C CA . GLN A 1 104 ? 0.538 6.912 23.632 1.00 61.81 104 GLN A CA 1
ATOM 795 C C . GLN A 1 104 ? -0.804 6.986 24.373 1.00 61.81 104 GLN A C 1
ATOM 797 O O . GLN A 1 104 ? -0.843 6.632 25.542 1.00 61.81 104 GLN A O 1
ATOM 802 N N . GLU A 1 105 ? -1.910 7.247 23.679 1.00 68.06 105 GLU A N 1
ATOM 803 C CA . GLU A 1 105 ? -3.271 7.248 24.249 1.00 68.06 105 GLU A CA 1
ATOM 804 C C . GLU A 1 105 ? -3.663 5.880 24.843 1.00 68.06 105 GLU A C 1
ATOM 806 O O . GLU A 1 105 ? -4.307 5.798 25.883 1.00 68.06 105 GLU A O 1
ATOM 811 N N . LEU A 1 106 ? -3.211 4.769 24.245 1.00 67.75 106 LEU A N 1
ATOM 812 C CA . LEU A 1 106 ? -3.403 3.412 24.792 1.00 67.75 106 LEU A CA 1
ATOM 813 C C . LEU A 1 106 ? -2.524 3.097 26.017 1.00 67.75 106 LEU A C 1
ATOM 815 O O . LEU A 1 106 ? -2.772 2.104 26.714 1.00 67.75 106 LEU A O 1
ATOM 819 N N . ARG A 1 107 ? -1.447 3.861 26.234 1.00 62.16 107 ARG A N 1
ATOM 820 C CA . ARG A 1 107 ? -0.620 3.793 27.450 1.00 62.16 107 ARG A CA 1
ATOM 821 C C . ARG A 1 107 ? -1.224 4.685 28.526 1.00 62.16 107 ARG A C 1
ATOM 823 O O . ARG A 1 107 ? -1.453 4.201 29.625 1.00 62.16 107 ARG A O 1
ATOM 830 N N . GLU A 1 108 ? -1.577 5.915 28.179 1.00 67.25 108 GLU A N 1
ATOM 831 C CA . GLU A 1 108 ? -2.235 6.877 29.064 1.00 67.25 108 GLU A CA 1
ATOM 832 C C . GLU A 1 108 ? -3.604 6.387 29.537 1.00 67.25 108 GLU A C 1
ATOM 834 O O . GLU A 1 108 ? -3.887 6.481 30.720 1.00 67.25 108 GLU A O 1
ATOM 839 N N . GLY A 1 109 ? -4.413 5.750 28.686 1.00 66.44 109 GLY A N 1
ATOM 840 C CA . GLY A 1 109 ? -5.686 5.145 29.097 1.00 66.44 109 GLY A CA 1
ATOM 841 C C . GLY A 1 109 ? -5.527 3.934 30.026 1.00 66.44 109 GLY A C 1
ATOM 842 O O . GLY A 1 109 ? -6.414 3.650 30.827 1.00 66.44 109 GLY A O 1
ATOM 843 N N . ARG A 1 110 ? -4.383 3.233 29.971 1.00 60.16 110 ARG A N 1
ATOM 844 C CA . ARG A 1 110 ? -4.044 2.179 30.944 1.00 60.16 110 ARG A CA 1
ATOM 845 C C . ARG A 1 110 ? -3.583 2.766 32.274 1.00 60.16 110 ARG A C 1
ATOM 847 O O . ARG A 1 110 ? -3.990 2.257 33.310 1.00 60.16 110 ARG A O 1
ATOM 854 N N . THR A 1 111 ? -2.797 3.839 32.239 1.00 58.47 111 THR A N 1
ATOM 855 C CA . THR A 1 111 ? -2.352 4.557 33.440 1.00 58.47 111 THR A CA 1
ATOM 856 C C . THR A 1 111 ? -3.510 5.303 34.114 1.00 58.47 111 THR A C 1
ATOM 858 O O . THR A 1 111 ? -3.660 5.220 35.324 1.00 58.47 111 THR A O 1
ATOM 861 N N . GLY A 1 112 ? -4.388 5.954 33.346 1.00 59.22 112 GLY A N 1
ATOM 862 C CA . GLY A 1 112 ? -5.562 6.682 33.835 1.00 59.22 112 GLY A CA 1
ATOM 863 C C . GLY A 1 112 ? -6.641 5.770 34.415 1.00 59.22 112 GLY A C 1
ATOM 864 O O . GLY A 1 112 ? -7.254 6.119 35.412 1.00 59.22 112 GLY A O 1
ATOM 865 N N . ARG A 1 113 ? -6.812 4.552 33.878 1.00 56.16 113 ARG A N 1
ATOM 866 C CA . ARG A 1 113 ? -7.711 3.541 34.466 1.00 56.16 113 ARG A CA 1
ATOM 867 C C . ARG A 1 113 ? -7.141 2.868 35.723 1.00 56.16 113 ARG A C 1
ATOM 869 O O . ARG A 1 113 ? -7.889 2.228 36.448 1.00 56.16 113 ARG A O 1
ATOM 876 N N . GLN A 1 114 ? -5.836 3.001 35.973 1.00 55.75 114 GLN A N 1
ATOM 877 C CA . GLN A 1 114 ? -5.186 2.620 37.234 1.00 55.75 114 GLN A CA 1
ATOM 878 C C . GLN A 1 114 ? -5.141 3.768 38.252 1.00 55.75 114 GLN A C 1
ATOM 880 O O . GLN A 1 114 ? -4.975 3.507 39.438 1.00 55.75 114 GLN A O 1
ATOM 885 N N . ALA A 1 115 ? -5.278 5.014 37.793 1.00 55.50 115 ALA A N 1
ATOM 886 C CA . ALA A 1 115 ? -5.216 6.225 38.606 1.00 55.50 115 ALA A CA 1
ATOM 887 C C . ALA A 1 115 ? -6.597 6.786 38.977 1.00 55.50 115 ALA A C 1
ATOM 889 O O . ALA A 1 115 ? -6.658 7.885 39.517 1.00 55.50 115 ALA A O 1
ATOM 890 N N . ASP A 1 116 ? -7.679 6.062 38.687 1.00 51.12 116 ASP A N 1
ATOM 891 C CA . ASP A 1 116 ? -9.003 6.345 39.234 1.00 51.12 116 ASP A CA 1
ATOM 892 C C . ASP A 1 116 ? -9.100 5.582 40.568 1.00 51.12 116 ASP A C 1
ATOM 894 O O . ASP A 1 116 ? -9.353 4.370 40.556 1.00 51.12 116 ASP A O 1
ATOM 898 N N . PRO A 1 117 ? -8.781 6.201 41.725 1.00 52.56 117 PRO A N 1
ATOM 899 C CA . PRO A 1 117 ? -9.091 5.593 43.001 1.00 52.56 117 PRO A CA 1
ATOM 900 C C . PRO A 1 117 ? -10.605 5.440 43.040 1.00 52.56 117 PRO A C 1
ATOM 902 O O . PRO A 1 117 ? -11.342 6.425 43.027 1.00 52.56 117 PRO A O 1
ATOM 905 N N . GLN A 1 118 ? -11.057 4.186 43.064 1.00 52.72 118 GLN A N 1
ATOM 906 C CA . GLN A 1 118 ? -12.382 3.835 43.548 1.00 52.72 118 GLN A CA 1
ATOM 907 C C . GLN A 1 118 ? -12.658 4.734 44.766 1.00 52.72 118 GLN A C 1
ATOM 909 O O . GLN A 1 118 ? -11.865 4.683 45.708 1.00 52.72 118 GLN A O 1
ATOM 914 N N . PRO A 1 119 ? -13.685 5.605 44.760 1.00 45.47 119 PRO A N 1
ATOM 915 C CA . PRO A 1 119 ? -14.031 6.322 45.970 1.00 45.47 119 PRO A CA 1
ATOM 916 C C . PRO A 1 119 ? -14.430 5.250 46.978 1.00 45.47 119 PRO A C 1
ATOM 918 O O . PRO A 1 119 ? -15.450 4.579 46.798 1.00 45.47 119 PRO A O 1
ATOM 921 N N . ASP A 1 120 ? -13.568 5.041 47.973 1.00 47.28 120 ASP A N 1
ATOM 922 C CA . ASP A 1 120 ? -13.874 4.272 49.167 1.00 47.28 120 ASP A CA 1
ATOM 923 C C . ASP A 1 120 ? -15.150 4.882 49.749 1.00 47.28 120 ASP A C 1
ATOM 925 O O . ASP A 1 120 ? -15.160 5.981 50.308 1.00 47.28 120 ASP A O 1
ATOM 929 N N . GLY A 1 121 ? -16.269 4.201 49.502 1.00 42.91 121 GLY A N 1
ATOM 930 C CA . GLY A 1 121 ? -17.520 4.479 50.181 1.00 42.91 121 GLY A CA 1
ATOM 931 C C . GLY A 1 121 ? -17.333 4.206 51.676 1.00 42.91 121 GLY A C 1
ATOM 932 O O . GLY A 1 121 ? -16.567 3.306 52.028 1.00 42.91 121 GLY A O 1
ATOM 933 N N . PRO A 1 122 ? -18.000 4.961 52.563 1.00 61.03 122 PRO A N 1
ATOM 934 C CA . PRO A 1 122 ? -17.787 4.823 53.994 1.00 61.03 122 PRO A CA 1
ATOM 935 C C . PRO A 1 122 ? -18.273 3.455 54.490 1.00 61.03 122 PRO A C 1
ATOM 937 O O . PRO A 1 122 ? -19.339 2.986 54.092 1.00 61.03 122 PRO A O 1
ATOM 940 N N . ASP A 1 123 ? -17.492 2.890 55.410 1.00 54.31 123 ASP A N 1
ATOM 941 C CA . ASP A 1 123 ? -17.845 1.831 56.360 1.00 54.31 123 ASP A CA 1
ATOM 942 C C . ASP A 1 123 ? -17.981 0.394 55.821 1.00 54.31 123 ASP A C 1
ATOM 944 O O . ASP A 1 123 ? -19.063 -0.192 55.758 1.00 54.31 123 ASP A O 1
ATOM 948 N N . ALA A 1 124 ? -16.835 -0.251 55.585 1.00 45.19 124 ALA A N 1
ATOM 949 C CA . ALA A 1 124 ? -16.686 -1.679 55.866 1.00 45.19 124 ALA A CA 1
ATOM 950 C C . ALA A 1 124 ? -15.846 -1.827 57.152 1.00 45.19 124 ALA A C 1
ATOM 952 O O . ALA A 1 124 ? -14.741 -1.286 57.199 1.00 45.19 124 ALA A O 1
ATOM 953 N N . PRO A 1 125 ? -16.346 -2.500 58.208 1.00 48.91 125 PRO A N 1
ATOM 954 C CA . PRO A 1 125 ? -15.685 -2.518 59.506 1.00 48.91 125 PRO A CA 1
ATOM 955 C C . PRO A 1 125 ? -14.314 -3.197 59.436 1.00 48.91 125 PRO A C 1
ATOM 957 O O . PRO A 1 125 ? -14.157 -4.310 58.931 1.00 48.91 125 PRO A O 1
ATOM 960 N N . GLU A 1 126 ? -13.343 -2.469 59.969 1.00 51.34 126 GLU A N 1
ATOM 961 C CA . GLU A 1 126 ? -11.939 -2.811 60.142 1.00 51.34 126 GLU A CA 1
ATOM 962 C C . GLU A 1 126 ? -11.775 -4.158 60.873 1.00 51.34 126 GLU A C 1
ATOM 964 O O . GLU A 1 126 ? -12.329 -4.338 61.963 1.00 51.34 126 GLU A O 1
ATOM 969 N N . PRO A 1 127 ? -11.042 -5.140 60.315 1.00 55.12 127 PRO A N 1
ATOM 970 C CA . PRO A 1 127 ? -10.684 -6.330 61.068 1.00 55.12 127 PRO A CA 1
ATOM 971 C C . PRO A 1 127 ? -9.584 -5.962 62.070 1.00 55.12 127 PRO A C 1
ATOM 973 O O . PRO A 1 127 ? -8.410 -5.852 61.716 1.00 55.12 127 PRO A O 1
ATOM 976 N N . GLU A 1 128 ? -9.983 -5.767 63.329 1.00 49.16 128 GLU A N 1
ATOM 977 C CA . GLU A 1 128 ? -9.061 -5.602 64.455 1.00 49.16 128 GLU A CA 1
ATOM 978 C C . GLU A 1 128 ? -8.070 -6.787 64.565 1.00 49.16 128 GLU A C 1
ATOM 980 O O . GLU A 1 128 ? -8.411 -7.935 64.246 1.00 49.16 128 GLU A O 1
ATOM 985 N N . PRO A 1 129 ? -6.826 -6.527 65.013 1.00 48.09 129 PRO A N 1
ATOM 986 C CA . PRO A 1 129 ? -5.691 -7.421 64.843 1.00 48.09 129 PRO A CA 1
ATOM 987 C C . PRO A 1 129 ? -5.594 -8.522 65.911 1.00 48.09 129 PRO A C 1
ATOM 989 O O . PRO A 1 129 ? -6.176 -8.477 66.990 1.00 48.09 129 PRO A O 1
ATOM 992 N N . ALA A 1 130 ? -4.780 -9.525 65.581 1.00 53.47 130 ALA A N 1
ATOM 993 C CA . ALA A 1 130 ? -4.474 -10.711 66.369 1.00 53.47 130 ALA A CA 1
ATOM 994 C C . ALA A 1 130 ? -4.120 -10.444 67.849 1.00 53.47 130 ALA A C 1
ATOM 996 O O . ALA A 1 130 ? -3.231 -9.654 68.162 1.00 53.47 130 ALA A O 1
ATOM 997 N N . GLY A 1 131 ? -4.725 -11.226 68.752 1.00 34.19 131 GLY A N 1
ATOM 998 C CA . GLY A 1 131 ? -4.409 -11.245 70.180 1.00 34.19 131 GLY A CA 1
ATOM 999 C C . GLY A 1 131 ? -4.549 -12.643 70.787 1.00 34.19 131 GLY A C 1
ATOM 1000 O O . GLY A 1 131 ? -5.630 -13.214 70.872 1.00 34.19 131 GLY A O 1
ATOM 1001 N N . THR A 1 132 ? -3.416 -13.196 71.203 1.00 46.47 132 THR A N 1
ATOM 1002 C CA . THR A 1 132 ? -3.190 -14.442 71.951 1.00 46.47 132 THR A CA 1
ATOM 1003 C C . THR A 1 132 ? -4.112 -14.692 73.158 1.00 46.47 132 THR A C 1
ATOM 1005 O O . THR A 1 132 ? -4.393 -13.762 73.905 1.00 46.47 132 THR A O 1
ATOM 1008 N N . SER A 1 133 ? -4.382 -15.981 73.456 1.00 44.19 133 SER A N 1
ATOM 1009 C CA . SER A 1 133 ? -4.313 -16.620 74.801 1.00 44.19 133 SER A CA 1
ATOM 1010 C C . SER A 1 133 ? -5.518 -17.505 75.204 1.00 44.19 133 SER A C 1
ATOM 1012 O O . SER A 1 133 ? -6.570 -17.036 75.613 1.00 44.19 133 SER A O 1
ATOM 1014 N N . ARG A 1 134 ? -5.265 -18.826 75.213 1.00 49.47 134 ARG A N 1
ATOM 1015 C CA . ARG A 1 134 ? -5.488 -19.769 76.338 1.00 49.47 134 ARG A CA 1
A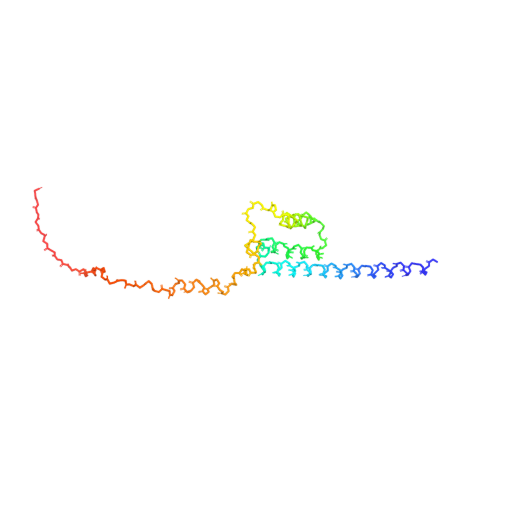TOM 1016 C C . ARG A 1 134 ? -6.904 -19.948 76.935 1.00 49.47 134 ARG A C 1
ATOM 1018 O O . ARG A 1 134 ? -7.314 -19.199 77.811 1.00 49.47 134 ARG A O 1
ATOM 1025 N N . ARG A 1 135 ? -7.502 -21.129 76.695 1.00 49.81 135 ARG A N 1
ATOM 1026 C CA . ARG A 1 135 ? -8.295 -21.944 77.666 1.00 49.81 135 ARG A CA 1
ATOM 1027 C C . ARG A 1 135 ? -8.593 -23.313 77.026 1.00 49.81 135 ARG A C 1
ATOM 1029 O O . ARG A 1 135 ? -9.348 -23.388 76.076 1.00 49.81 135 ARG A O 1
ATOM 1036 N N . ARG A 1 136 ? -7.821 -24.376 77.285 1.00 50.19 136 ARG A N 1
ATOM 1037 C CA . ARG A 1 136 ? -7.919 -25.356 78.395 1.00 50.19 136 ARG A CA 1
ATOM 1038 C C . ARG A 1 136 ? -9.336 -25.928 78.601 1.00 50.19 136 ARG A C 1
ATOM 1040 O O . ARG A 1 136 ? -10.226 -25.150 78.929 1.00 50.19 136 ARG A O 1
ATOM 1047 N N . ARG A 1 137 ? -9.413 -27.280 78.621 1.00 44.84 137 ARG A N 1
ATOM 1048 C CA . ARG A 1 137 ? -10.491 -28.197 79.102 1.00 44.84 137 ARG A CA 1
ATOM 1049 C C . ARG A 1 137 ? -11.322 -28.796 77.946 1.00 44.84 137 ARG A C 1
ATOM 1051 O O . ARG A 1 137 ? -11.921 -28.036 77.215 1.00 44.84 137 ARG A O 1
ATOM 1058 N N . GLY A 1 138 ? -11.420 -30.101 77.682 1.00 41.41 138 GLY A N 1
ATOM 1059 C CA . GLY A 1 138 ? -10.952 -31.325 78.337 1.00 41.41 138 GLY A CA 1
ATOM 1060 C C . GLY A 1 138 ? -12.017 -32.430 78.194 1.00 41.41 138 GLY A C 1
ATOM 1061 O O . GLY A 1 138 ? -13.077 -32.225 78.762 1.00 41.41 138 GLY A O 1
ATOM 1062 N N . ARG A 1 139 ? -11.668 -33.564 77.542 1.00 39.59 139 ARG A N 1
ATOM 1063 C CA . ARG A 1 139 ? -12.191 -34.957 77.697 1.00 39.59 139 ARG A CA 1
ATOM 1064 C C . ARG A 1 139 ? -13.706 -35.226 77.495 1.00 39.59 139 ARG A C 1
ATOM 1066 O O . ARG A 1 139 ? -14.453 -34.257 77.430 1.00 39.59 139 ARG A O 1
ATOM 1073 N N . PRO A 1 140 ? -14.200 -36.486 77.400 1.00 59.00 140 PRO A N 1
ATOM 1074 C CA . PRO A 1 140 ? -13.608 -37.810 77.694 1.00 59.00 140 PRO A CA 1
ATOM 1075 C C . PRO A 1 140 ? -13.013 -38.571 76.506 1.00 59.00 140 PRO A C 1
ATOM 1077 O O . PRO A 1 140 ? -13.528 -38.437 75.378 1.00 59.00 140 PRO A O 1
#

Radius of gyration: 31.92 Å; chains: 1; bounding box: 46×48×118 Å

Secondary structure (DSSP, 8-state):
-HHHHHHHHHHHHHHHHHHHHHHHHHHHHHHHHHHHHHHTTSS-HHHHHH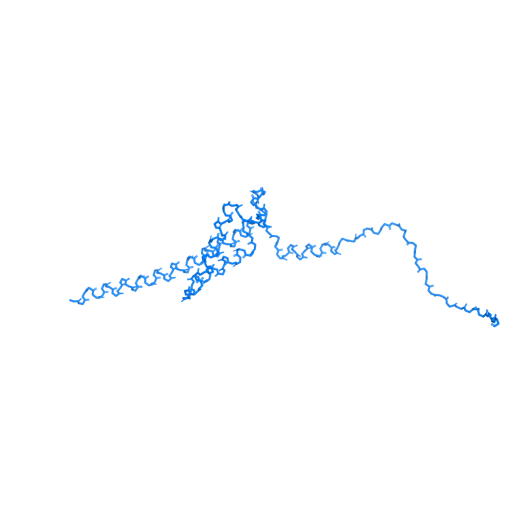HHHHHHHHHS--GGGHHHHHHHHHHHHHHHTT--SS---HHHHHSS--PPPPTTHHHHHHHHHHS------S-----PPP----------